Protein AF-A0A538ID91-F1 (afdb_monomer_lite)

pLDDT: mean 84.28, std 14.37, range [36.84, 97.69]

Secondary structure (DSSP, 8-state):
-----HHHHHHHHHHHHHHHHHHHHHHHHHHHHHHHHHHHH--HHHHHHHHHHHHHHHHHHHHHHHHHHHHHHHHHHHTTT----HHHHHHHHHHHHHHIIIIIHHHHHHHHHHHHHH-TTTS-HHHHHHHHHHHHHHHTGGGSTTHHHHHHHHHHHHHHHHHTTTHHHHHHHSS---

Structure (mmCIF, N/CA/C/O backbone):
data_AF-A0A538ID91-F1
#
_entry.id   AF-A0A538ID91-F1
#
loop_
_atom_site.group_PDB
_atom_site.id
_atom_site.type_symbol
_atom_site.label_atom_id
_atom_site.label_alt_id
_atom_site.label_comp_id
_atom_site.label_asym_id
_atom_site.label_entity_id
_atom_site.label_seq_id
_atom_site.pdbx_PDB_ins_code
_atom_site.Cartn_x
_atom_site.Cartn_y
_atom_site.Cartn_z
_atom_site.occupancy
_atom_site.B_iso_or_equiv
_atom_site.auth_seq_id
_atom_site.auth_comp_id
_atom_site.auth_asym_id
_atom_site.auth_atom_id
_atom_site.pdbx_PDB_model_num
ATOM 1 N N . MET A 1 1 ? 10.468 -4.462 -32.839 1.00 37.72 1 MET A N 1
ATOM 2 C CA . MET A 1 1 ? 9.167 -4.408 -32.145 1.00 37.72 1 MET A CA 1
ATOM 3 C C . MET A 1 1 ? 8.958 -2.987 -31.665 1.00 37.72 1 MET A C 1
ATOM 5 O O . MET A 1 1 ? 9.804 -2.480 -30.938 1.00 37.72 1 MET A O 1
ATOM 9 N N . ASP A 1 2 ? 7.901 -2.333 -32.140 1.00 36.84 2 ASP A N 1
ATOM 10 C CA . ASP A 1 2 ? 7.544 -0.956 -31.787 1.00 36.84 2 ASP A CA 1
ATOM 11 C C . ASP A 1 2 ? 7.039 -0.880 -30.339 1.00 36.84 2 ASP A C 1
ATOM 13 O O . ASP A 1 2 ? 5.846 -0.779 -30.077 1.00 36.84 2 ASP A O 1
ATOM 17 N N . TYR A 1 3 ? 7.958 -0.926 -29.373 1.00 46.75 3 TYR A N 1
ATOM 18 C CA . TYR A 1 3 ? 7.648 -0.813 -27.940 1.00 46.75 3 TYR A CA 1
ATOM 19 C C . TYR A 1 3 ? 7.267 0.620 -27.511 1.00 46.75 3 TYR A C 1
ATOM 21 O O . TYR A 1 3 ? 7.050 0.899 -26.335 1.00 46.75 3 TYR A O 1
ATOM 29 N N . VAL A 1 4 ? 7.205 1.563 -28.460 1.00 49.03 4 VAL A N 1
ATOM 30 C CA . VAL A 1 4 ? 7.000 2.993 -28.201 1.00 49.03 4 VAL A CA 1
ATOM 31 C C . VAL A 1 4 ? 6.052 3.588 -29.244 1.00 49.03 4 VAL A C 1
ATOM 33 O O . VAL A 1 4 ? 6.411 4.466 -30.029 1.00 49.03 4 VAL A O 1
ATOM 36 N N . ALA A 1 5 ? 4.797 3.142 -29.245 1.00 53.1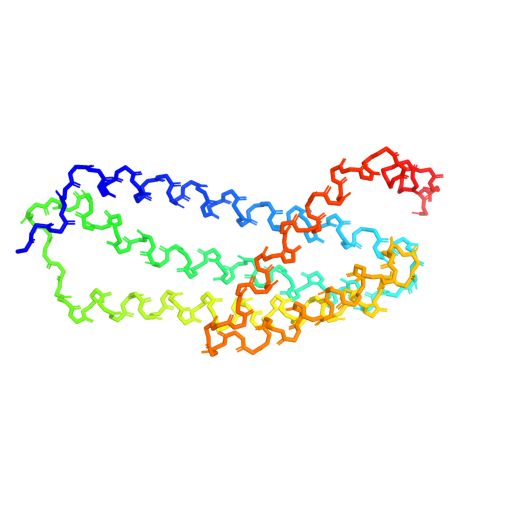2 5 ALA A N 1
ATOM 37 C CA . ALA A 1 5 ? 3.729 3.995 -29.756 1.00 53.12 5 ALA A CA 1
ATOM 38 C C . ALA A 1 5 ? 3.678 5.265 -28.885 1.00 53.12 5 ALA A C 1
ATOM 40 O O . ALA A 1 5 ? 3.808 5.185 -27.662 1.00 53.12 5 ALA A O 1
ATOM 41 N N . LYS A 1 6 ? 3.489 6.450 -29.481 1.00 54.25 6 LYS A N 1
ATOM 42 C CA . LYS A 1 6 ? 3.504 7.743 -28.758 1.00 54.25 6 LYS A CA 1
ATOM 43 C C . LYS A 1 6 ? 2.598 7.767 -27.511 1.00 54.25 6 LYS A C 1
ATOM 45 O O . LYS A 1 6 ? 2.942 8.429 -26.537 1.00 54.25 6 LYS A O 1
ATOM 50 N N . GLY A 1 7 ? 1.497 7.008 -27.513 1.00 56.69 7 GLY A N 1
ATOM 51 C CA . GLY A 1 7 ? 0.587 6.877 -26.367 1.00 56.69 7 GLY A CA 1
ATOM 52 C C . GLY A 1 7 ? 1.187 6.172 -25.142 1.00 56.69 7 GLY A C 1
ATOM 53 O O . GLY A 1 7 ? 0.820 6.495 -24.017 1.00 56.69 7 GLY A O 1
ATOM 54 N N . HIS A 1 8 ? 2.160 5.277 -25.329 1.00 69.12 8 HIS A N 1
ATOM 55 C CA . HIS A 1 8 ? 2.766 4.516 -24.231 1.00 69.12 8 HIS A CA 1
ATOM 56 C C . HIS A 1 8 ? 3.640 5.397 -23.326 1.00 69.12 8 HIS A C 1
ATOM 58 O O . HIS A 1 8 ? 3.667 5.212 -22.115 1.00 69.12 8 HIS A O 1
ATOM 64 N N . ARG A 1 9 ? 4.293 6.424 -23.888 1.00 71.31 9 ARG A N 1
ATOM 65 C CA . ARG A 1 9 ? 5.109 7.369 -23.105 1.00 71.31 9 ARG A CA 1
ATOM 66 C C . ARG A 1 9 ? 4.267 8.190 -22.134 1.00 71.31 9 ARG A C 1
ATOM 68 O O . ARG A 1 9 ? 4.649 8.341 -20.981 1.00 71.31 9 ARG A O 1
ATOM 75 N N . ALA A 1 10 ? 3.124 8.702 -22.591 1.00 79.25 10 ALA A N 1
ATOM 76 C CA . ALA A 1 10 ? 2.223 9.476 -21.742 1.00 79.25 10 ALA A CA 1
ATOM 77 C C . ALA A 1 10 ? 1.708 8.636 -20.564 1.00 79.25 10 ALA A C 1
ATOM 79 O O . ALA A 1 10 ? 1.705 9.116 -19.434 1.00 79.25 10 ALA A O 1
ATOM 80 N N . ALA A 1 11 ? 1.358 7.370 -20.814 1.00 80.75 11 ALA A N 1
ATOM 81 C CA . ALA A 1 11 ? 0.945 6.443 -19.767 1.00 80.75 11 ALA A CA 1
ATOM 82 C C . ALA A 1 11 ? 2.037 6.252 -18.701 1.00 80.75 11 ALA A C 1
ATOM 84 O O . ALA A 1 11 ? 1.739 6.379 -17.522 1.00 80.75 11 ALA A O 1
ATOM 85 N N . VAL A 1 12 ? 3.305 6.057 -19.092 1.00 83.56 12 VAL A N 1
ATOM 86 C CA . VAL A 1 12 ? 4.427 5.904 -18.140 1.00 83.56 12 VAL A CA 1
ATOM 87 C C . VAL A 1 12 ? 4.569 7.123 -17.222 1.00 83.56 12 VAL A C 1
ATOM 89 O O . VAL A 1 12 ? 4.690 6.974 -16.003 1.00 83.56 12 VAL A O 1
ATOM 92 N N . PHE A 1 13 ? 4.506 8.337 -17.777 1.00 86.25 13 PHE A N 1
ATOM 93 C CA . PHE A 1 13 ? 4.592 9.559 -16.973 1.00 86.25 13 PHE A CA 1
ATOM 94 C C . PHE A 1 13 ? 3.397 9.712 -16.033 1.00 86.25 13 PHE A C 1
ATOM 96 O O . PHE A 1 13 ? 3.582 9.962 -14.844 1.00 86.25 13 PHE A O 1
ATOM 103 N N . VAL A 1 14 ? 2.178 9.507 -16.536 1.00 90.38 14 VAL A N 1
ATOM 104 C CA . VAL A 1 14 ? 0.956 9.577 -15.722 1.00 90.38 14 VAL A CA 1
ATOM 105 C C . VAL A 1 14 ? 0.998 8.545 -14.594 1.00 90.38 14 VAL A C 1
ATOM 107 O O . VAL A 1 14 ? 0.786 8.908 -13.439 1.00 90.38 14 VAL A O 1
ATOM 110 N N . SER A 1 15 ? 1.357 7.294 -14.888 1.00 87.19 15 SER A N 1
ATOM 111 C CA . SER A 1 15 ? 1.518 6.233 -13.889 1.00 87.19 15 SER A CA 1
ATOM 112 C C . SER A 1 15 ? 2.569 6.577 -12.837 1.00 87.19 15 SER A C 1
ATOM 114 O O . SER A 1 15 ? 2.380 6.244 -11.673 1.00 87.19 15 SER A O 1
ATOM 116 N N . THR A 1 16 ? 3.633 7.296 -13.205 1.00 89.25 16 THR A N 1
ATOM 117 C CA . THR A 1 16 ? 4.647 7.762 -12.247 1.00 89.25 16 THR A CA 1
ATOM 118 C C . THR A 1 16 ? 4.067 8.745 -11.238 1.00 89.25 16 THR A C 1
ATOM 120 O O . THR A 1 16 ? 4.227 8.563 -10.030 1.00 89.25 16 THR A O 1
ATOM 123 N N . TYR A 1 17 ? 3.332 9.754 -11.705 1.00 92.00 17 TYR A N 1
ATOM 124 C CA . TYR A 1 17 ? 2.669 10.700 -10.805 1.00 92.00 17 TYR A CA 1
ATOM 125 C C . TYR A 1 17 ? 1.576 10.027 -9.968 1.00 92.00 17 TYR A C 1
ATOM 127 O O . TYR A 1 17 ? 1.464 10.307 -8.774 1.00 92.00 17 TYR A O 1
ATOM 135 N N . LEU A 1 18 ? 0.805 9.109 -10.558 1.00 93.25 18 LEU A N 1
ATOM 136 C CA . LEU A 1 18 ? -0.219 8.351 -9.840 1.00 93.25 18 LEU A CA 1
ATOM 137 C C . LEU A 1 18 ? 0.383 7.441 -8.766 1.00 93.25 18 LEU A C 1
ATOM 139 O O . LEU A 1 18 ? -0.160 7.387 -7.669 1.00 93.25 18 LEU A O 1
ATOM 143 N N . ALA A 1 19 ? 1.513 6.780 -9.032 1.00 91.19 19 ALA A N 1
ATOM 144 C CA . ALA A 1 19 ? 2.199 5.949 -8.044 1.00 91.19 19 ALA A CA 1
ATOM 145 C C . ALA A 1 19 ? 2.698 6.787 -6.857 1.00 91.19 19 ALA A C 1
ATOM 147 O O . ALA A 1 19 ? 2.498 6.406 -5.703 1.00 91.19 19 ALA A O 1
ATOM 148 N N . LEU A 1 20 ? 3.273 7.966 -7.120 1.00 92.19 20 LEU A N 1
ATOM 149 C CA . LEU A 1 20 ? 3.669 8.907 -6.067 1.00 92.19 20 LEU A CA 1
ATOM 150 C C . LEU A 1 20 ? 2.465 9.363 -5.235 1.00 92.19 20 LEU A C 1
ATOM 152 O O . LEU A 1 20 ? 2.512 9.331 -4.005 1.00 92.19 20 LEU A O 1
ATOM 1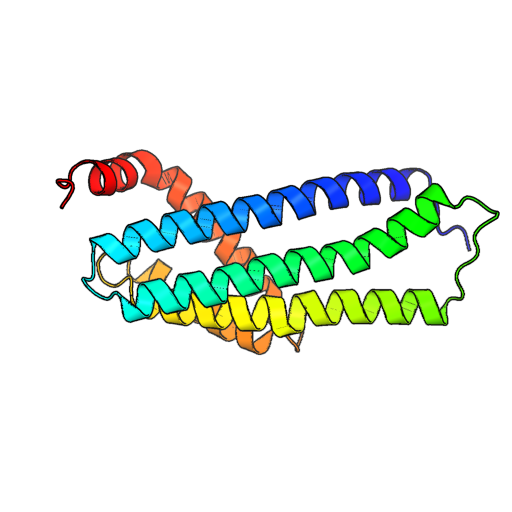56 N N . LEU A 1 21 ? 1.369 9.745 -5.894 1.00 94.69 21 LEU A N 1
ATOM 157 C CA . LEU A 1 21 ? 0.129 10.131 -5.220 1.00 94.69 21 LEU A CA 1
ATOM 158 C C . LEU A 1 21 ? -0.466 8.979 -4.406 1.00 94.69 21 LEU A C 1
ATOM 160 O O . LEU A 1 21 ? -0.933 9.212 -3.296 1.00 94.69 21 LEU A O 1
ATOM 164 N N . ALA A 1 22 ? -0.417 7.747 -4.912 1.00 92.81 22 ALA A N 1
ATOM 165 C CA . ALA A 1 22 ? -0.906 6.565 -4.213 1.00 92.81 22 ALA A CA 1
ATOM 166 C C . ALA A 1 22 ? -0.088 6.279 -2.946 1.00 92.81 22 ALA A C 1
ATOM 168 O O . ALA A 1 22 ? -0.670 6.044 -1.890 1.00 92.81 22 ALA A O 1
ATOM 169 N N . VAL A 1 23 ? 1.246 6.370 -3.012 1.00 95.50 23 VAL A N 1
ATOM 170 C CA . VAL A 1 23 ? 2.124 6.208 -1.840 1.00 95.50 23 VAL A CA 1
ATOM 171 C C . VAL A 1 23 ? 1.852 7.296 -0.802 1.00 95.50 23 VAL A C 1
ATOM 173 O O . VAL A 1 23 ? 1.665 6.989 0.375 1.00 95.50 23 VAL A O 1
ATOM 176 N N . LEU A 1 24 ? 1.785 8.563 -1.217 1.00 95.62 24 LEU A N 1
ATOM 177 C CA . LEU A 1 24 ? 1.488 9.673 -0.306 1.00 95.62 24 LEU A CA 1
ATOM 178 C C . LEU A 1 24 ? 0.088 9.544 0.302 1.00 95.62 24 LEU A C 1
ATOM 180 O O . LEU A 1 24 ? -0.084 9.718 1.508 1.00 95.62 24 LEU A O 1
ATOM 184 N N . GLY A 1 25 ? -0.901 9.190 -0.517 1.00 93.88 25 GLY A N 1
ATOM 185 C CA . GLY A 1 25 ? -2.270 8.924 -0.089 1.00 93.88 25 GLY A CA 1
ATOM 186 C C . GLY A 1 25 ? -2.335 7.790 0.929 1.00 93.88 25 GLY A C 1
ATOM 187 O O . GLY A 1 25 ? -2.986 7.939 1.962 1.00 93.88 25 GLY A O 1
ATOM 188 N N . LEU A 1 26 ? -1.594 6.703 0.699 1.00 94.62 26 LEU A N 1
ATOM 189 C CA . LEU A 1 26 ? -1.478 5.589 1.634 1.00 94.62 26 LEU A CA 1
ATOM 190 C C . LEU A 1 26 ? -0.847 6.034 2.957 1.00 94.62 26 LEU A C 1
ATOM 192 O O . LEU A 1 26 ? -1.395 5.735 4.012 1.00 94.62 26 LEU A O 1
ATOM 196 N N . ILE A 1 27 ? 0.251 6.795 2.936 1.00 96.19 27 ILE A N 1
ATOM 197 C CA . ILE A 1 27 ? 0.887 7.316 4.161 1.00 96.19 27 ILE A CA 1
ATOM 198 C C . ILE A 1 27 ? -0.091 8.200 4.948 1.00 96.19 27 ILE A C 1
ATOM 200 O O . ILE A 1 27 ? -0.224 8.044 6.166 1.00 96.19 27 ILE A O 1
ATOM 204 N N . CYS A 1 28 ? -0.803 9.100 4.268 1.00 94.00 28 CYS A N 1
ATOM 205 C CA . CYS A 1 28 ? -1.820 9.954 4.879 1.00 94.00 28 CYS A CA 1
ATOM 206 C C . CYS A 1 28 ? -2.964 9.133 5.488 1.00 94.00 28 CYS A C 1
ATOM 208 O O . CYS A 1 28 ? -3.364 9.392 6.625 1.00 94.00 28 CYS A O 1
ATOM 210 N N . LEU A 1 29 ? -3.450 8.116 4.773 1.00 91.94 29 LEU A N 1
ATOM 211 C CA . LEU A 1 29 ? -4.492 7.207 5.248 1.00 91.94 29 LEU A CA 1
ATOM 212 C C . LEU A 1 29 ? -4.033 6.421 6.482 1.00 91.94 29 LEU A C 1
ATOM 214 O O . LEU A 1 29 ? -4.742 6.376 7.484 1.00 91.94 29 LEU A O 1
ATOM 218 N N . LEU A 1 30 ? -2.833 5.841 6.444 1.00 93.75 30 LEU A N 1
ATOM 219 C CA . LEU A 1 30 ? -2.255 5.108 7.570 1.00 93.75 30 LEU A CA 1
ATOM 220 C C . LEU A 1 30 ? -2.081 6.014 8.790 1.00 93.75 30 LEU A C 1
ATOM 222 O O . LEU A 1 30 ? -2.401 5.611 9.906 1.00 93.75 30 LEU A O 1
ATOM 226 N N . ARG A 1 31 ? -1.626 7.255 8.595 1.00 93.19 31 ARG A N 1
ATOM 227 C CA . ARG A 1 31 ? -1.500 8.233 9.682 1.00 93.19 31 ARG A CA 1
ATOM 228 C C . ARG A 1 31 ? -2.862 8.533 10.298 1.00 93.19 31 ARG A C 1
ATOM 230 O O . ARG A 1 31 ? -3.004 8.500 11.515 1.00 93.19 31 ARG A O 1
ATOM 237 N N . TYR A 1 32 ? -3.861 8.779 9.460 1.00 89.56 32 TYR A N 1
ATOM 238 C CA . TYR A 1 32 ? -5.215 9.078 9.907 1.00 89.56 32 TYR A CA 1
ATOM 239 C C . TYR A 1 32 ? -5.831 7.925 10.710 1.00 89.56 32 TYR A C 1
ATOM 241 O O . TYR A 1 32 ? -6.364 8.125 11.800 1.00 89.56 32 TYR A O 1
ATOM 249 N N . LEU A 1 33 ? -5.700 6.696 10.204 1.00 89.06 33 LEU A N 1
ATOM 250 C CA . LEU A 1 33 ? -6.190 5.495 10.879 1.00 89.06 33 LEU A CA 1
ATOM 251 C C . LEU A 1 33 ? -5.445 5.233 12.192 1.00 89.06 33 LEU A C 1
ATOM 253 O O . LEU A 1 33 ? -6.071 4.821 13.166 1.00 89.06 33 LEU A O 1
ATOM 257 N N . ARG A 1 34 ? -4.134 5.512 12.242 1.00 90.19 34 ARG A N 1
ATOM 258 C CA . ARG A 1 34 ? -3.309 5.414 13.456 1.00 90.19 34 ARG A CA 1
ATOM 259 C C . ARG A 1 34 ? -3.831 6.349 14.538 1.00 90.19 34 ARG A C 1
ATOM 261 O O . ARG A 1 34 ? -3.993 5.920 15.680 1.00 90.19 34 ARG A O 1
ATOM 268 N N . ASP A 1 35 ? -4.074 7.604 14.178 1.00 86.31 35 ASP A N 1
ATOM 269 C CA . ASP A 1 35 ? -4.551 8.613 15.118 1.00 86.31 35 ASP A CA 1
ATOM 270 C C . ASP A 1 35 ? -5.931 8.200 15.656 1.00 86.31 35 ASP A C 1
ATOM 272 O O . ASP A 1 35 ? -6.123 8.143 16.870 1.00 86.31 35 ASP A O 1
ATOM 276 N N . ALA A 1 36 ? -6.830 7.727 14.788 1.00 80.94 36 ALA A N 1
ATOM 277 C CA . ALA A 1 36 ? -8.149 7.251 15.197 1.00 80.94 36 ALA A CA 1
ATOM 278 C C . ALA A 1 36 ? -8.115 6.067 16.189 1.00 80.94 36 ALA A C 1
ATOM 280 O O . ALA A 1 36 ? -8.844 6.073 17.182 1.00 80.94 36 ALA A O 1
ATOM 281 N N . ILE A 1 37 ? -7.260 5.059 15.973 1.00 82.81 37 ILE A N 1
ATOM 282 C CA . ILE A 1 37 ? -7.153 3.915 16.904 1.00 82.81 37 ILE A CA 1
ATOM 283 C C . ILE A 1 37 ? -6.374 4.240 18.182 1.00 82.81 37 ILE A C 1
ATOM 285 O O . ILE A 1 37 ? -6.606 3.602 19.208 1.00 82.81 37 ILE A O 1
ATOM 289 N N . SER A 1 38 ? -5.455 5.212 18.142 1.00 79.69 38 SER A N 1
ATOM 290 C CA . SER A 1 38 ? -4.714 5.645 19.334 1.00 79.69 38 SER A CA 1
ATOM 291 C C . SER A 1 38 ? -5.625 6.277 20.385 1.00 79.69 38 SER A C 1
ATOM 293 O O . SER A 1 38 ? -5.459 6.004 21.571 1.00 79.69 38 SER A O 1
ATOM 295 N N . VAL A 1 39 ? -6.629 7.036 19.937 1.00 68.25 39 VAL A N 1
ATOM 296 C CA . VAL A 1 39 ? -7.589 7.735 20.800 1.00 68.25 39 VAL A CA 1
ATOM 297 C C . VAL A 1 39 ? -8.595 6.762 21.420 1.00 68.25 39 VAL A C 1
ATOM 299 O O . VAL A 1 39 ? -8.945 6.880 22.589 1.00 68.25 39 VAL A O 1
ATOM 302 N N . ALA A 1 40 ? -9.042 5.759 20.664 1.00 63.59 40 ALA A N 1
ATOM 303 C CA . ALA A 1 40 ? -10.219 4.979 21.036 1.00 63.59 40 ALA A CA 1
ATOM 304 C C . ALA A 1 40 ? -9.957 3.712 21.872 1.00 63.59 40 ALA A C 1
ATOM 306 O O . ALA A 1 40 ? -10.907 3.147 22.415 1.00 63.59 40 ALA A O 1
ATOM 307 N N . ALA A 1 41 ? -8.716 3.212 21.933 1.00 56.16 41 ALA A N 1
ATOM 308 C CA . ALA A 1 41 ? -8.456 1.854 22.429 1.00 56.16 41 ALA A CA 1
ATOM 309 C C . ALA A 1 41 ? -7.454 1.743 23.590 1.00 56.16 41 ALA A C 1
ATOM 311 O O . ALA A 1 41 ? -7.270 0.637 24.095 1.00 56.16 41 ALA A O 1
ATOM 312 N N . ASN A 1 42 ? -6.772 2.824 23.997 1.00 61.78 42 ASN A N 1
ATOM 313 C CA . ASN A 1 42 ? -5.648 2.779 24.953 1.00 61.78 42 ASN A CA 1
ATOM 314 C C . ASN A 1 42 ? -4.602 1.681 24.613 1.00 61.78 42 ASN A C 1
ATOM 316 O O . ASN A 1 42 ? -3.892 1.156 25.470 1.00 61.78 42 ASN A O 1
ATOM 320 N N . ASN A 1 43 ? -4.541 1.271 23.339 1.00 69.06 43 ASN A N 1
ATOM 321 C CA . ASN A 1 43 ? -3.863 0.056 22.896 1.00 69.06 43 ASN A CA 1
ATOM 322 C C . ASN A 1 43 ? -2.596 0.414 22.113 1.00 69.06 43 ASN A C 1
ATOM 324 O O . ASN A 1 43 ? -2.456 0.127 20.921 1.00 69.06 43 ASN A O 1
ATOM 328 N N . HIS A 1 44 ? -1.658 1.062 22.810 1.00 77.94 44 HIS A N 1
ATOM 329 C CA . HIS A 1 44 ? -0.429 1.626 22.242 1.00 77.94 44 HIS A CA 1
ATOM 330 C C . HIS A 1 44 ? 0.397 0.628 21.416 1.00 77.94 44 HIS A C 1
ATOM 332 O O . HIS A 1 44 ? 1.062 1.021 20.455 1.00 77.94 44 HIS A O 1
ATOM 338 N N . ARG A 1 45 ? 0.345 -0.670 21.754 1.00 81.69 45 ARG A N 1
ATOM 339 C CA . ARG A 1 45 ? 1.045 -1.724 21.002 1.00 81.69 45 ARG A CA 1
ATOM 340 C C . ARG A 1 45 ? 0.463 -1.897 19.601 1.00 81.69 45 ARG A C 1
ATOM 342 O O . ARG A 1 45 ? 1.219 -1.837 18.639 1.00 81.69 45 ARG A O 1
ATOM 349 N N . ALA A 1 46 ? -0.858 -2.048 19.476 1.00 82.19 46 ALA A N 1
ATOM 350 C CA . ALA A 1 46 ? -1.515 -2.214 18.178 1.00 82.19 46 ALA A CA 1
ATOM 351 C C . ALA A 1 46 ? -1.299 -0.988 17.277 1.00 82.19 46 ALA A C 1
ATOM 353 O O . ALA A 1 46 ? -0.955 -1.143 16.108 1.00 82.19 46 ALA A O 1
ATOM 354 N N . THR A 1 47 ? -1.396 0.221 17.840 1.00 86.62 47 THR A N 1
ATOM 355 C CA . THR A 1 47 ? -1.116 1.480 17.132 1.00 86.62 47 THR A CA 1
ATOM 356 C C . THR A 1 47 ? 0.320 1.546 16.609 1.00 86.62 47 THR A C 1
ATOM 358 O O . THR A 1 47 ? 0.538 1.889 15.446 1.00 86.62 47 THR A O 1
ATOM 361 N N . ARG A 1 48 ? 1.312 1.208 17.445 1.00 88.69 48 ARG A N 1
ATOM 362 C CA . ARG A 1 48 ? 2.732 1.253 17.062 1.00 88.69 48 ARG A CA 1
ATOM 363 C C . ARG A 1 48 ? 3.065 0.202 16.006 1.00 88.69 48 ARG A C 1
ATOM 365 O O . ARG A 1 48 ? 3.770 0.518 15.052 1.00 88.69 48 ARG A O 1
ATOM 372 N N . THR A 1 49 ? 2.538 -1.012 16.157 1.00 90.44 49 THR A N 1
ATOM 373 C CA . THR A 1 49 ? 2.713 -2.098 15.186 1.00 90.44 49 THR A CA 1
ATOM 374 C C . THR A 1 49 ? 2.068 -1.749 13.848 1.00 90.44 49 THR A C 1
ATOM 376 O O . THR A 1 49 ? 2.731 -1.847 12.820 1.00 90.44 49 THR A O 1
ATOM 379 N N . PHE A 1 50 ? 0.821 -1.267 13.853 1.00 93.62 50 PHE A N 1
ATOM 380 C CA . PHE A 1 50 ? 0.128 -0.816 12.644 1.00 93.62 50 PHE A CA 1
ATOM 381 C C . PHE A 1 50 ? 0.923 0.262 11.905 1.00 93.62 50 PHE A C 1
ATOM 383 O O . PHE A 1 50 ? 1.166 0.135 10.708 1.00 93.62 50 PHE A O 1
ATOM 390 N N . TRP A 1 51 ? 1.366 1.300 12.619 1.00 94.88 51 TRP A N 1
ATOM 391 C CA . TRP A 1 51 ? 2.104 2.400 12.006 1.00 94.88 51 TRP A CA 1
ATOM 392 C C . TRP A 1 51 ? 3.469 1.963 11.473 1.00 94.88 51 TRP A C 1
ATOM 394 O O . TRP A 1 51 ? 3.809 2.288 10.341 1.00 94.88 51 TRP A O 1
ATOM 404 N N . GLY A 1 52 ? 4.242 1.213 12.264 1.00 95.56 52 GLY A N 1
ATOM 405 C CA . GLY A 1 52 ? 5.577 0.768 11.866 1.00 95.56 52 GLY A CA 1
ATOM 406 C C . GLY A 1 52 ? 5.542 -0.140 10.638 1.00 95.56 52 GLY A C 1
ATOM 407 O O . GLY A 1 52 ? 6.259 0.108 9.671 1.00 95.56 52 GLY A O 1
ATOM 408 N N . ILE A 1 53 ? 4.667 -1.150 10.652 1.00 96.56 53 ILE A N 1
ATOM 409 C CA . ILE A 1 53 ? 4.530 -2.092 9.537 1.00 96.56 53 ILE A CA 1
ATOM 410 C C . ILE A 1 53 ? 3.887 -1.402 8.324 1.00 96.56 53 ILE A C 1
ATOM 412 O O . ILE A 1 53 ? 4.346 -1.593 7.202 1.00 96.56 53 ILE A O 1
ATOM 416 N N . GLY A 1 54 ? 2.872 -0.558 8.529 1.00 96.50 54 GLY A N 1
ATOM 417 C CA . GLY A 1 54 ? 2.215 0.173 7.445 1.00 96.50 54 GLY A CA 1
ATOM 418 C C . GLY A 1 54 ? 3.148 1.166 6.749 1.00 96.50 54 GLY A C 1
ATOM 419 O O . GLY A 1 54 ? 3.155 1.249 5.523 1.00 96.50 54 GLY A O 1
ATOM 420 N N . LEU A 1 55 ? 3.976 1.891 7.505 1.00 97.25 55 LEU A N 1
ATOM 421 C CA . LEU A 1 55 ? 4.963 2.800 6.925 1.00 97.25 55 LEU A CA 1
ATOM 422 C C . LEU A 1 55 ? 6.043 2.028 6.161 1.00 97.25 55 LEU A C 1
ATOM 424 O O . LEU A 1 55 ? 6.400 2.429 5.055 1.00 97.25 55 LEU A O 1
ATOM 428 N N . ALA A 1 56 ? 6.515 0.902 6.710 1.00 97.69 56 ALA A N 1
ATOM 429 C CA . ALA A 1 56 ? 7.431 0.015 6.000 1.00 97.69 56 ALA A CA 1
ATOM 430 C C . ALA A 1 56 ? 6.815 -0.469 4.677 1.00 97.69 56 ALA A C 1
ATOM 432 O O . ALA A 1 56 ? 7.463 -0.366 3.641 1.00 97.69 56 ALA A O 1
ATOM 433 N N . ALA A 1 57 ? 5.542 -0.876 4.684 1.00 97.56 57 ALA A N 1
ATOM 434 C CA . ALA A 1 57 ? 4.813 -1.259 3.479 1.00 97.56 57 ALA A CA 1
ATOM 435 C C . ALA A 1 57 ? 4.761 -0.130 2.439 1.00 97.56 57 ALA A C 1
ATOM 437 O O . ALA A 1 57 ? 5.061 -0.358 1.270 1.00 97.56 57 ALA A O 1
ATOM 438 N N . ALA A 1 58 ? 4.429 1.098 2.853 1.00 97.44 58 ALA A N 1
ATOM 439 C CA . ALA A 1 58 ? 4.370 2.252 1.956 1.00 97.44 58 ALA A CA 1
ATOM 440 C C . ALA A 1 58 ? 5.734 2.563 1.316 1.00 97.44 58 ALA A C 1
ATOM 442 O O . ALA A 1 58 ? 5.801 2.843 0.119 1.00 97.44 58 ALA A O 1
ATOM 443 N N . VAL A 1 59 ? 6.822 2.461 2.086 1.00 97.44 59 VAL A N 1
ATOM 444 C CA . VAL A 1 59 ? 8.192 2.604 1.567 1.00 97.44 59 VAL A CA 1
ATOM 445 C C . VAL A 1 59 ? 8.510 1.486 0.578 1.00 97.44 59 VAL A C 1
ATOM 447 O O . VAL A 1 59 ? 9.034 1.754 -0.500 1.00 97.44 59 VAL A O 1
ATOM 450 N N . THR A 1 60 ? 8.157 0.242 0.895 1.00 97.12 60 THR A N 1
ATOM 451 C CA . THR A 1 60 ? 8.368 -0.893 -0.006 1.00 97.12 60 THR A CA 1
ATOM 452 C C . THR A 1 60 ? 7.586 -0.741 -1.312 1.00 97.12 60 THR A C 1
ATOM 454 O O . THR A 1 60 ? 8.150 -0.993 -2.375 1.00 97.12 60 THR A O 1
ATOM 457 N N . PHE A 1 61 ? 6.341 -0.254 -1.270 1.00 95.81 61 PHE A N 1
ATOM 458 C CA . PHE A 1 61 ? 5.582 0.087 -2.477 1.00 95.81 61 PHE A CA 1
ATOM 459 C C . PHE A 1 61 ? 6.252 1.198 -3.279 1.00 95.81 61 PHE A C 1
ATOM 461 O O . PHE A 1 61 ? 6.355 1.078 -4.496 1.00 95.81 61 PHE A O 1
ATOM 468 N N . ALA A 1 62 ? 6.741 2.252 -2.621 1.00 96.88 62 ALA A N 1
ATOM 469 C CA . ALA A 1 62 ? 7.453 3.334 -3.294 1.00 96.88 62 ALA A CA 1
ATOM 470 C C . ALA A 1 62 ? 8.694 2.820 -4.036 1.00 96.88 62 ALA A C 1
ATOM 472 O O . ALA A 1 62 ? 8.918 3.181 -5.189 1.00 96.88 62 ALA A O 1
ATOM 473 N N . VAL A 1 63 ? 9.466 1.935 -3.397 1.00 96.88 63 VAL A N 1
ATOM 474 C CA . VAL A 1 63 ? 10.638 1.295 -4.006 1.00 96.88 63 VAL A CA 1
ATOM 475 C C . VAL A 1 63 ? 10.226 0.383 -5.161 1.00 96.88 63 VAL A C 1
ATOM 477 O O . VAL A 1 63 ? 10.776 0.512 -6.249 1.00 96.88 63 VAL A O 1
ATOM 480 N N . GLY A 1 64 ? 9.246 -0.502 -4.965 1.00 95.56 64 GLY A N 1
ATOM 481 C CA . GLY A 1 64 ? 8.804 -1.446 -5.995 1.00 95.56 64 GLY A CA 1
ATOM 482 C C . GLY A 1 64 ? 8.250 -0.754 -7.242 1.00 95.56 64 GLY A C 1
ATOM 483 O O . GLY A 1 64 ? 8.687 -1.046 -8.356 1.00 95.56 64 GLY A O 1
ATOM 484 N N . TRP A 1 65 ? 7.367 0.235 -7.062 1.00 94.75 65 TRP A N 1
ATOM 485 C CA . TRP A 1 65 ? 6.872 1.062 -8.165 1.00 94.75 65 TRP A CA 1
ATOM 486 C C . TRP A 1 65 ? 7.978 1.911 -8.790 1.00 94.75 65 TRP A C 1
ATOM 488 O O . TRP A 1 65 ? 8.007 2.052 -10.009 1.00 94.75 65 TRP A O 1
ATOM 498 N N . GLY A 1 66 ? 8.909 2.437 -7.992 1.00 94.88 66 GLY A N 1
ATOM 499 C CA . GLY A 1 66 ? 10.060 3.190 -8.488 1.00 94.88 66 GLY A CA 1
ATOM 500 C C . GLY A 1 66 ? 10.979 2.359 -9.386 1.00 94.88 66 GLY A C 1
ATOM 501 O O . GLY A 1 66 ? 11.416 2.850 -10.421 1.00 94.88 66 GLY A O 1
ATOM 502 N N . ILE A 1 67 ? 11.225 1.093 -9.037 1.00 94.69 67 ILE A N 1
ATOM 503 C CA . ILE A 1 67 ? 12.006 0.154 -9.856 1.00 94.69 67 ILE A CA 1
ATOM 504 C C . ILE A 1 67 ? 11.273 -0.138 -11.172 1.00 94.69 67 ILE A C 1
ATOM 506 O O . ILE A 1 67 ? 11.853 0.012 -12.247 1.00 94.69 67 ILE A O 1
ATOM 510 N N . LEU A 1 68 ? 9.987 -0.494 -11.092 1.00 91.06 68 LEU A N 1
ATOM 511 C CA . LEU A 1 68 ? 9.186 -0.889 -12.254 1.00 91.06 68 LEU A CA 1
ATOM 512 C C . LEU A 1 68 ? 8.973 0.270 -13.242 1.00 91.06 68 LEU A C 1
ATOM 514 O O . LEU A 1 68 ? 9.125 0.111 -14.451 1.00 91.06 68 LEU A O 1
ATOM 518 N N . LEU A 1 69 ? 8.666 1.464 -12.732 1.00 90.88 69 LEU A N 1
ATOM 519 C CA . LEU A 1 69 ? 8.516 2.669 -13.549 1.00 90.88 69 LEU A CA 1
ATOM 520 C C . LEU A 1 69 ? 9.866 3.226 -14.008 1.00 90.88 69 LEU A C 1
ATOM 522 O O . LEU A 1 69 ? 9.943 3.824 -15.078 1.00 90.88 69 LEU A O 1
ATOM 526 N N . GLY A 1 70 ? 10.928 3.022 -13.227 1.00 89.50 70 GLY A N 1
ATOM 527 C CA . GLY A 1 70 ? 12.288 3.431 -13.568 1.00 89.50 70 GLY A CA 1
ATOM 528 C C . GLY A 1 70 ? 12.788 2.769 -14.848 1.00 89.50 70 GLY A C 1
ATOM 529 O O . GLY A 1 70 ? 13.352 3.456 -15.697 1.00 89.50 70 GLY A O 1
ATOM 530 N N . ASP A 1 71 ? 12.512 1.475 -15.036 1.00 87.62 71 ASP A N 1
ATOM 531 C CA . ASP A 1 71 ? 12.816 0.772 -16.289 1.00 87.62 71 ASP A CA 1
ATOM 532 C C . ASP A 1 71 ? 12.068 1.385 -17.486 1.00 87.62 71 ASP A C 1
ATOM 534 O O . ASP A 1 71 ? 12.669 1.706 -18.517 1.00 87.62 71 ASP A O 1
ATOM 538 N N . ALA A 1 72 ? 10.769 1.654 -17.328 1.00 85.44 72 ALA A N 1
ATOM 539 C CA . ALA A 1 72 ? 9.963 2.284 -18.371 1.00 85.44 72 ALA A CA 1
ATOM 540 C C . ALA A 1 72 ? 10.445 3.711 -18.707 1.00 85.44 72 ALA A C 1
ATOM 542 O O . ALA A 1 72 ? 10.497 4.101 -19.878 1.00 85.44 72 ALA A O 1
ATOM 543 N N . LEU A 1 73 ? 10.841 4.490 -17.695 1.00 87.31 73 LEU A N 1
ATOM 544 C CA . LEU A 1 73 ? 11.415 5.825 -17.868 1.00 87.31 73 LEU A CA 1
ATOM 545 C C . LEU A 1 73 ? 12.790 5.770 -18.541 1.00 87.31 73 LEU A C 1
ATOM 547 O O . LEU A 1 73 ? 13.060 6.593 -19.416 1.00 87.31 73 LEU A O 1
ATOM 551 N N . ALA A 1 74 ? 13.636 4.794 -18.203 1.00 86.19 74 ALA A N 1
ATOM 552 C CA . ALA A 1 74 ? 14.940 4.610 -18.839 1.00 86.19 74 ALA A CA 1
ATOM 553 C C . ALA A 1 74 ? 14.792 4.388 -20.354 1.00 86.19 74 ALA A C 1
ATOM 555 O O . ALA A 1 74 ? 15.477 5.041 -21.144 1.00 86.19 74 ALA A O 1
ATOM 556 N N . HIS A 1 75 ? 13.826 3.565 -20.771 1.00 81.62 75 HIS A N 1
ATOM 557 C CA . HIS A 1 75 ? 13.493 3.374 -22.186 1.00 81.62 75 HIS A CA 1
ATOM 558 C C . HIS A 1 75 ? 12.855 4.618 -22.826 1.00 81.62 75 HIS A C 1
ATOM 560 O O . HIS A 1 75 ? 13.098 4.918 -23.999 1.00 81.62 75 HIS A O 1
ATOM 566 N N . ALA A 1 76 ? 12.039 5.369 -22.079 1.00 81.75 76 ALA A N 1
ATOM 567 C CA . ALA A 1 76 ? 11.405 6.586 -22.581 1.00 81.75 76 ALA A CA 1
ATOM 568 C C . ALA A 1 76 ? 12.420 7.714 -22.845 1.00 81.75 76 ALA A C 1
ATOM 570 O O . ALA A 1 76 ? 12.320 8.385 -23.879 1.00 81.75 76 ALA A O 1
ATOM 571 N N . TYR A 1 77 ? 13.389 7.903 -21.943 1.00 81.69 77 TYR A N 1
ATOM 572 C CA . TYR A 1 77 ? 14.416 8.948 -22.024 1.00 81.69 77 TYR A CA 1
ATOM 573 C C . TYR A 1 77 ? 15.622 8.562 -22.883 1.00 81.69 77 TYR A C 1
ATOM 575 O O . TYR A 1 77 ? 16.168 9.415 -23.580 1.00 81.69 77 TYR A O 1
ATOM 583 N N . GLY A 1 78 ? 16.028 7.291 -22.872 1.00 75.88 78 GLY A N 1
ATOM 584 C CA . GLY A 1 78 ? 17.230 6.813 -23.559 1.00 75.88 78 GLY A CA 1
ATOM 585 C C . GLY A 1 78 ? 17.159 6.829 -25.093 1.00 75.88 78 GLY A C 1
ATOM 586 O O . GLY A 1 78 ? 18.181 6.729 -25.778 1.00 75.88 78 GLY A O 1
ATOM 587 N N . GLY A 1 79 ? 15.962 6.998 -25.663 1.00 69.06 79 GLY A N 1
ATOM 588 C CA . GLY A 1 79 ? 15.770 7.063 -27.111 1.00 69.06 79 GLY A CA 1
ATOM 589 C C . GLY A 1 79 ? 16.254 5.793 -27.824 1.00 69.06 79 GLY A C 1
ATOM 590 O O . GLY A 1 79 ? 16.233 4.707 -27.263 1.00 69.06 79 GLY A O 1
ATOM 591 N N . ARG A 1 80 ? 16.694 5.912 -29.083 1.00 68.44 80 ARG A N 1
ATOM 592 C CA . ARG A 1 80 ? 17.216 4.765 -29.859 1.00 68.44 80 ARG A CA 1
ATOM 593 C C . ARG A 1 80 ? 18.655 4.368 -29.494 1.00 68.44 80 ARG A C 1
ATOM 595 O O . ARG A 1 80 ? 19.161 3.401 -30.050 1.00 68.44 80 ARG A O 1
ATOM 602 N N . HIS A 1 81 ? 19.315 5.121 -28.614 1.00 66.31 81 HIS A N 1
ATOM 603 C CA . HIS A 1 81 ? 20.743 4.966 -28.316 1.00 66.31 81 HIS A CA 1
ATOM 604 C C . HIS A 1 81 ? 21.015 4.190 -27.023 1.00 66.31 81 HIS A C 1
ATOM 606 O O . HIS A 1 81 ? 22.116 3.679 -26.848 1.00 66.31 81 HIS A O 1
ATOM 612 N N . VAL A 1 82 ? 20.020 4.063 -26.142 1.00 69.31 82 VAL A N 1
ATOM 613 C CA . VAL A 1 82 ? 20.095 3.220 -24.946 1.00 69.31 82 VAL A CA 1
ATOM 614 C C . VAL A 1 82 ? 19.308 1.945 -25.216 1.00 69.31 82 VAL A C 1
ATOM 616 O O . VAL A 1 82 ? 18.083 1.968 -25.307 1.00 69.31 82 VAL A O 1
ATOM 619 N N . VAL A 1 83 ? 20.023 0.832 -25.366 1.00 75.12 83 VAL A N 1
ATOM 620 C CA . VAL A 1 83 ? 19.433 -0.497 -25.550 1.00 75.12 83 VAL A CA 1
ATOM 621 C C . VAL A 1 83 ? 19.744 -1.317 -24.307 1.00 75.12 83 VAL A C 1
ATOM 623 O O . VAL A 1 83 ? 20.875 -1.756 -24.110 1.00 75.12 83 VAL A O 1
ATOM 626 N N . ILE A 1 84 ? 18.741 -1.494 -23.451 1.00 81.25 84 ILE A N 1
ATOM 627 C CA . ILE A 1 84 ? 18.824 -2.392 -22.299 1.00 81.25 84 ILE A CA 1
ATOM 628 C C . ILE A 1 84 ? 18.539 -3.808 -22.803 1.00 81.25 84 ILE A C 1
ATOM 630 O O . ILE A 1 84 ? 17.628 -4.031 -23.601 1.00 81.25 84 ILE A O 1
ATOM 634 N N . ALA A 1 85 ? 19.357 -4.775 -22.386 1.00 87.81 85 ALA A N 1
ATOM 635 C CA . ALA A 1 85 ? 19.163 -6.160 -22.791 1.00 87.81 85 ALA A CA 1
ATOM 636 C C . ALA A 1 85 ? 17.813 -6.690 -22.259 1.00 87.81 85 ALA A C 1
ATOM 638 O O . ALA A 1 85 ? 17.516 -6.471 -21.084 1.00 87.81 85 ALA A O 1
ATOM 639 N N . PRO A 1 86 ? 17.030 -7.460 -23.044 1.00 87.31 86 PRO A N 1
ATOM 640 C CA . PRO A 1 86 ? 15.713 -7.945 -22.613 1.00 87.31 86 PRO A CA 1
ATOM 641 C C . PRO A 1 86 ? 15.726 -8.717 -21.288 1.00 87.31 86 PRO A C 1
ATOM 643 O O . PRO A 1 86 ? 14.814 -8.577 -20.481 1.00 87.31 86 PRO A O 1
ATOM 646 N N . ALA A 1 87 ? 16.784 -9.492 -21.029 1.00 91.62 87 ALA A N 1
ATOM 647 C CA . ALA A 1 87 ? 16.949 -10.212 -19.766 1.00 91.62 87 ALA A CA 1
ATOM 648 C C . ALA A 1 87 ? 17.085 -9.268 -18.556 1.00 91.62 87 ALA A C 1
ATOM 650 O O . ALA A 1 87 ? 16.604 -9.583 -17.472 1.00 91.62 87 ALA A O 1
ATOM 651 N N . VAL A 1 88 ? 17.708 -8.101 -18.745 1.00 91.25 88 VAL A N 1
ATOM 652 C CA . VAL A 1 88 ? 17.861 -7.077 -17.702 1.00 91.25 88 VAL A CA 1
ATOM 653 C C . VAL A 1 88 ? 16.528 -6.377 -17.454 1.00 91.25 88 VAL A C 1
ATOM 655 O O . VAL A 1 88 ? 16.121 -6.256 -16.305 1.00 91.25 88 VAL A O 1
ATOM 658 N N . THR A 1 89 ? 15.811 -5.997 -18.513 1.00 89.06 89 THR A N 1
ATOM 659 C CA . THR A 1 89 ? 14.451 -5.437 -18.423 1.00 89.06 89 THR A CA 1
ATOM 660 C C . THR A 1 89 ? 13.494 -6.374 -17.688 1.00 89.06 89 THR A C 1
ATOM 662 O O . THR A 1 89 ? 12.776 -5.947 -16.782 1.00 89.06 89 THR A O 1
ATOM 665 N N . TYR A 1 90 ? 13.521 -7.666 -18.029 1.00 89.50 90 TYR A N 1
ATOM 666 C CA . TYR A 1 90 ? 12.731 -8.685 -17.343 1.00 89.50 90 TYR A CA 1
ATOM 667 C C . TYR A 1 90 ? 13.109 -8.782 -15.862 1.00 89.50 90 TYR A C 1
ATOM 669 O O . TYR A 1 90 ? 12.239 -8.671 -15.006 1.00 89.50 90 TYR A O 1
ATOM 677 N N . LEU A 1 91 ? 14.402 -8.908 -15.543 1.00 94.81 91 LEU A N 1
ATOM 678 C CA . LEU A 1 91 ? 14.864 -8.999 -14.158 1.00 94.81 91 LEU A CA 1
ATOM 679 C C . LEU A 1 91 ? 14.461 -7.772 -13.326 1.00 94.81 91 LEU A C 1
ATOM 681 O O . LEU A 1 91 ? 13.992 -7.929 -12.203 1.00 94.81 91 LEU A O 1
ATOM 685 N N . ILE A 1 92 ? 14.619 -6.558 -13.863 1.00 92.94 92 ILE A N 1
ATOM 686 C CA . ILE A 1 92 ? 14.226 -5.318 -13.175 1.00 92.94 92 ILE A CA 1
ATOM 687 C C . ILE A 1 92 ? 12.711 -5.294 -12.936 1.00 92.94 92 ILE A C 1
ATOM 689 O O . ILE A 1 92 ? 12.270 -4.964 -11.833 1.00 92.94 92 ILE A O 1
ATOM 693 N N . SER A 1 93 ? 11.923 -5.689 -13.940 1.00 91.06 93 SER A N 1
ATOM 694 C CA . SER A 1 93 ? 10.465 -5.779 -13.824 1.00 91.06 93 SER A CA 1
ATOM 695 C C . SER A 1 93 ? 10.053 -6.768 -12.735 1.00 91.06 93 SER A C 1
ATOM 697 O O . SER A 1 93 ? 9.267 -6.411 -11.859 1.00 91.06 93 SER A O 1
ATOM 699 N N . GLU A 1 94 ? 10.639 -7.966 -12.726 1.00 93.56 94 GLU A N 1
ATOM 700 C CA . GLU A 1 94 ? 10.378 -8.988 -11.708 1.00 93.56 94 GLU A CA 1
ATOM 701 C C . GLU A 1 94 ? 10.768 -8.513 -10.306 1.00 93.56 94 GLU A C 1
ATOM 703 O O . GLU A 1 94 ? 10.006 -8.698 -9.362 1.00 93.56 94 GLU A O 1
ATOM 708 N N . VAL A 1 95 ? 11.902 -7.824 -10.147 1.00 95.50 95 VAL A N 1
ATOM 709 C CA . VAL A 1 95 ? 12.288 -7.239 -8.851 1.00 95.50 95 VAL A CA 1
ATOM 710 C C . VAL A 1 95 ? 11.254 -6.209 -8.386 1.00 95.50 95 VAL A C 1
ATOM 712 O O . VAL A 1 95 ? 10.859 -6.225 -7.219 1.00 95.50 95 VAL A O 1
ATOM 715 N N . GLY A 1 96 ? 10.777 -5.336 -9.277 1.00 94.00 96 GLY A N 1
ATOM 716 C CA . GLY A 1 96 ? 9.722 -4.369 -8.961 1.00 94.00 96 GLY A CA 1
ATOM 717 C C . GLY A 1 96 ? 8.416 -5.047 -8.533 1.00 94.00 96 GLY A C 1
ATOM 718 O O . GLY A 1 96 ? 7.867 -4.725 -7.478 1.00 94.00 96 GLY A O 1
ATOM 719 N N . VAL A 1 97 ? 7.960 -6.035 -9.308 1.00 92.12 97 VAL A N 1
ATOM 720 C CA . VAL A 1 97 ? 6.759 -6.847 -9.039 1.00 92.12 97 VAL A CA 1
ATOM 721 C C . VAL A 1 97 ? 6.880 -7.574 -7.701 1.00 92.12 97 VAL A C 1
ATOM 723 O O . VAL A 1 97 ? 5.982 -7.464 -6.864 1.00 92.12 97 VAL A O 1
ATOM 726 N N . VAL A 1 98 ? 8.002 -8.253 -7.451 1.00 94.25 98 VAL A N 1
ATOM 727 C CA . VAL A 1 98 ? 8.263 -8.953 -6.188 1.00 94.25 98 VAL A CA 1
ATOM 728 C C . VAL A 1 98 ? 8.211 -7.983 -5.020 1.00 94.25 98 VAL A C 1
ATOM 730 O O . VAL A 1 98 ? 7.611 -8.322 -4.012 1.00 94.25 98 VAL A O 1
ATOM 733 N N . MET A 1 99 ? 8.764 -6.774 -5.135 1.00 95.44 99 MET A N 1
ATOM 734 C CA . MET A 1 99 ? 8.700 -5.778 -4.059 1.00 95.44 99 MET A CA 1
ATOM 735 C C . MET A 1 99 ? 7.263 -5.316 -3.768 1.00 95.44 99 MET A C 1
ATOM 737 O O . MET A 1 99 ? 6.898 -5.172 -2.599 1.00 95.44 99 MET A O 1
ATOM 741 N N . ILE A 1 100 ? 6.438 -5.127 -4.804 1.00 94.06 100 ILE A N 1
ATOM 742 C CA . ILE A 1 100 ? 5.035 -4.692 -4.684 1.00 94.06 100 ILE A CA 1
ATOM 743 C C . ILE A 1 100 ? 4.171 -5.801 -4.065 1.00 94.06 100 ILE A C 1
ATOM 745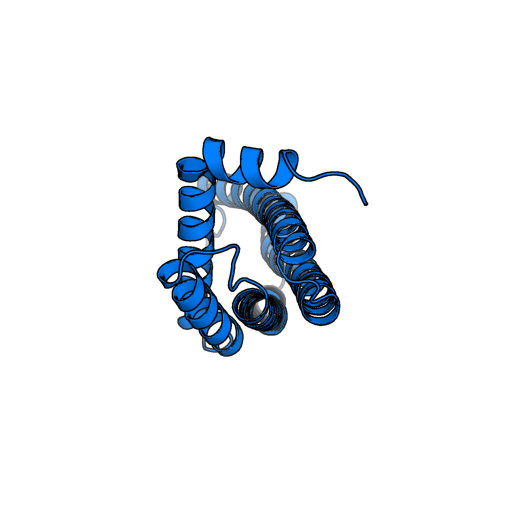 O O . ILE A 1 100 ? 3.570 -5.599 -3.008 1.00 94.06 100 ILE A O 1
ATOM 749 N N . PHE A 1 101 ? 4.123 -6.974 -4.702 1.00 92.38 101 PHE A N 1
ATOM 750 C CA . PHE A 1 101 ? 3.230 -8.080 -4.326 1.00 92.38 101 PHE A CA 1
ATOM 751 C C . PHE A 1 101 ? 3.837 -9.040 -3.295 1.00 92.38 101 PHE A C 1
ATOM 753 O O . PHE A 1 101 ? 3.165 -9.942 -2.816 1.00 92.38 101 PHE A O 1
ATOM 760 N N . GLY A 1 102 ? 5.112 -8.877 -2.954 1.00 92.38 102 GLY A N 1
ATOM 761 C CA . GLY A 1 102 ? 5.769 -9.582 -1.862 1.00 92.38 102 GLY A CA 1
ATOM 762 C C . GLY A 1 102 ? 5.765 -8.724 -0.599 1.00 92.38 102 GLY A C 1
ATOM 763 O O . GLY A 1 102 ? 4.714 -8.548 0.019 1.00 92.38 102 GLY A O 1
ATOM 764 N N . PRO A 1 103 ? 6.916 -8.176 -0.170 1.00 94.75 103 PRO A N 1
ATOM 765 C CA . PRO A 1 103 ? 7.021 -7.496 1.111 1.00 94.75 103 PRO A CA 1
ATOM 766 C C . PRO A 1 103 ? 6.076 -6.296 1.239 1.00 94.75 103 PRO A C 1
ATOM 768 O O . PRO A 1 103 ? 5.520 -6.120 2.317 1.00 94.75 103 PRO A O 1
ATOM 771 N N . GLY A 1 104 ? 5.822 -5.508 0.187 1.00 94.62 104 GLY A N 1
ATOM 772 C CA . GLY A 1 104 ? 4.924 -4.348 0.276 1.00 94.62 104 GLY A CA 1
ATOM 773 C C . GLY A 1 104 ? 3.512 -4.751 0.696 1.00 94.62 104 GLY A C 1
ATOM 774 O O . GLY A 1 104 ? 2.992 -4.292 1.717 1.00 94.62 104 GLY A O 1
ATOM 775 N N . ALA A 1 105 ? 2.920 -5.679 -0.046 1.00 94.75 105 ALA A N 1
ATOM 776 C CA . ALA A 1 105 ? 1.581 -6.175 0.223 1.00 94.75 105 ALA A CA 1
ATOM 777 C C . ALA A 1 105 ? 1.490 -7.067 1.476 1.00 94.75 105 ALA A C 1
ATOM 779 O O . ALA A 1 105 ? 0.515 -6.941 2.220 1.00 94.75 105 ALA A O 1
ATOM 780 N N . ILE A 1 106 ? 2.504 -7.886 1.784 1.00 96.00 106 ILE A N 1
ATOM 781 C CA . ILE A 1 106 ? 2.542 -8.692 3.020 1.00 96.00 106 ILE A CA 1
ATOM 782 C C . ILE A 1 106 ? 2.597 -7.791 4.257 1.00 96.00 106 ILE A C 1
ATOM 784 O O . ILE A 1 106 ? 1.846 -8.003 5.213 1.00 96.00 106 ILE A O 1
ATOM 788 N N . LEU A 1 107 ? 3.465 -6.774 4.247 1.00 97.38 107 LEU A N 1
ATOM 789 C CA . LEU A 1 107 ? 3.575 -5.818 5.347 1.00 97.38 107 LEU A CA 1
ATOM 790 C C . LEU A 1 107 ? 2.264 -5.047 5.500 1.00 97.38 107 LEU A C 1
ATOM 792 O O . LEU A 1 107 ? 1.720 -4.984 6.602 1.00 97.38 107 LEU A O 1
ATOM 796 N N . LEU A 1 108 ? 1.696 -4.529 4.406 1.00 97.00 108 LEU A N 1
ATOM 797 C CA . LEU A 1 108 ? 0.397 -3.862 4.472 1.00 97.00 108 LEU A CA 1
ATOM 798 C C . LEU A 1 108 ? -0.668 -4.809 5.036 1.00 97.00 108 LEU A C 1
ATOM 800 O O . LEU A 1 108 ? -1.400 -4.421 5.940 1.00 97.00 108 LEU A O 1
ATOM 804 N N . GLY A 1 109 ? -0.693 -6.066 4.591 1.00 95.50 109 GLY A N 1
ATOM 805 C CA . GLY A 1 109 ? -1.590 -7.095 5.105 1.00 95.50 109 GLY A CA 1
ATOM 806 C C . GLY A 1 109 ? -1.481 -7.270 6.623 1.00 95.50 109 GLY A C 1
ATOM 807 O O . GLY A 1 109 ? -2.482 -7.193 7.338 1.00 95.50 109 GLY A O 1
ATOM 808 N N . GLY A 1 110 ? -0.256 -7.401 7.138 1.00 95.38 110 GLY A N 1
ATOM 809 C CA . GLY A 1 110 ? 0.017 -7.457 8.577 1.00 95.38 110 GLY A CA 1
ATOM 810 C C . GLY A 1 110 ? -0.424 -6.195 9.328 1.00 95.38 110 GLY A C 1
ATOM 811 O O . GLY A 1 110 ? -0.993 -6.287 10.420 1.00 95.38 110 GLY A O 1
ATOM 812 N N . ALA A 1 111 ? -0.235 -5.015 8.734 1.00 95.69 111 ALA A N 1
ATOM 813 C CA . ALA A 1 111 ? -0.730 -3.761 9.292 1.00 95.69 111 ALA A CA 1
ATOM 814 C C . ALA A 1 111 ? -2.268 -3.757 9.369 1.00 95.69 111 ALA A C 1
ATOM 816 O O . ALA A 1 111 ? -2.828 -3.430 10.414 1.00 95.69 111 ALA A O 1
ATOM 817 N N . LEU A 1 112 ? -2.972 -4.192 8.322 1.00 95.44 112 LEU A N 1
ATOM 818 C CA . LEU A 1 112 ? -4.439 -4.263 8.318 1.00 95.44 112 LEU A CA 1
ATOM 819 C C . LEU A 1 112 ? -4.985 -5.250 9.361 1.00 95.44 112 LEU A C 1
ATOM 821 O O . LEU A 1 112 ? -5.980 -4.956 10.027 1.00 95.44 112 LEU A O 1
ATOM 825 N N . VAL A 1 113 ? -4.304 -6.376 9.590 1.00 94.00 113 VAL A N 1
ATOM 826 C CA . VAL A 1 113 ? -4.647 -7.290 10.693 1.00 94.00 113 VAL A CA 1
ATOM 827 C C . VAL A 1 113 ? -4.495 -6.585 12.047 1.00 94.00 113 VAL A C 1
ATOM 829 O O . VAL A 1 113 ? -5.404 -6.643 12.879 1.00 94.00 113 VAL A O 1
ATOM 832 N N . ALA A 1 114 ? -3.397 -5.855 12.268 1.00 91.81 114 ALA A N 1
ATOM 833 C CA . ALA A 1 114 ? -3.212 -5.068 13.490 1.00 91.81 114 ALA A CA 1
ATOM 834 C C . ALA A 1 114 ? -4.291 -3.976 13.651 1.00 91.81 114 ALA A C 1
ATOM 836 O O . ALA A 1 114 ? -4.816 -3.779 14.751 1.00 91.81 114 ALA A O 1
ATOM 837 N N . LEU A 1 115 ? -4.680 -3.316 12.555 1.00 90.81 115 LEU A N 1
ATOM 838 C CA . LEU A 1 115 ? -5.748 -2.315 12.525 1.00 90.81 115 LEU A CA 1
ATOM 839 C C . LEU A 1 115 ? -7.101 -2.919 12.919 1.00 90.81 115 LEU A C 1
ATOM 841 O O . LEU A 1 115 ? -7.822 -2.343 13.735 1.00 90.81 115 LEU A O 1
ATOM 845 N N . MET A 1 116 ? -7.448 -4.095 12.396 1.00 90.19 116 MET A N 1
ATOM 846 C CA . MET A 1 116 ? -8.672 -4.818 12.762 1.00 90.19 116 MET A CA 1
ATOM 847 C C . MET A 1 116 ? -8.748 -5.099 14.273 1.00 90.19 116 MET A C 1
ATOM 849 O O . MET A 1 116 ? -9.799 -4.921 14.905 1.00 90.19 116 MET A O 1
ATOM 853 N N . LEU A 1 117 ? -7.626 -5.516 14.865 1.00 86.94 117 LEU A N 1
ATOM 854 C CA . LEU A 1 117 ? -7.531 -5.807 16.296 1.00 86.94 117 LEU A CA 1
ATOM 855 C C . LEU A 1 117 ? -7.669 -4.538 17.155 1.00 86.94 117 LEU A C 1
ATOM 857 O O . LEU A 1 117 ? -8.278 -4.595 18.224 1.00 86.94 117 LEU A O 1
ATOM 861 N N . GLY A 1 118 ? -7.156 -3.400 16.674 1.00 83.62 118 GLY A N 1
ATOM 862 C CA . GLY A 1 118 ? -7.170 -2.113 17.379 1.00 83.62 118 GLY A CA 1
ATOM 863 C C . GLY A 1 118 ? -8.416 -1.238 17.176 1.00 83.62 118 GLY A C 1
ATOM 864 O O . GLY A 1 118 ? -8.584 -0.266 17.902 1.00 83.62 118 GLY A O 1
ATOM 865 N N . SER A 1 119 ? -9.304 -1.554 16.229 1.00 82.69 119 SER A N 1
ATOM 866 C CA . SER A 1 119 ? -10.364 -0.636 15.754 1.00 82.69 119 SER A CA 1
ATOM 867 C C . SER A 1 119 ? -11.778 -0.907 16.289 1.00 82.69 119 SER A C 1
ATOM 869 O O . SER A 1 119 ? -12.752 -0.419 15.713 1.00 82.69 119 SER A O 1
ATOM 871 N N . ARG A 1 120 ? -11.924 -1.668 17.387 1.00 77.00 120 ARG A N 1
ATOM 872 C CA . ARG A 1 120 ? -13.228 -2.154 17.901 1.00 77.00 120 ARG A CA 1
ATOM 873 C C . ARG A 1 120 ? -14.306 -1.078 18.067 1.00 77.00 120 ARG A C 1
ATOM 875 O O . ARG A 1 120 ? -15.471 -1.384 17.843 1.00 77.00 120 ARG A O 1
ATOM 882 N N . THR A 1 121 ? -13.917 0.132 18.445 1.00 73.50 121 THR A N 1
ATOM 883 C CA . THR A 1 121 ? -14.802 1.271 18.737 1.00 73.50 121 THR A CA 1
ATOM 884 C C . THR A 1 121 ? -14.769 2.360 17.659 1.00 73.50 121 THR A C 1
ATOM 886 O O . THR A 1 121 ? -15.536 3.311 17.735 1.00 73.50 121 THR A O 1
ATOM 889 N N . VAL A 1 122 ? -13.900 2.222 16.650 1.00 78.88 122 VAL A N 1
ATOM 890 C CA . VAL A 1 122 ? -13.634 3.249 15.624 1.00 78.88 122 VAL A CA 1
ATOM 891 C C . VAL A 1 122 ? -14.298 2.906 14.299 1.00 78.88 122 VAL A C 1
ATOM 893 O O . VAL A 1 122 ? -14.871 3.770 13.639 1.00 78.88 122 VAL A O 1
ATOM 896 N N . LEU A 1 123 ? -14.190 1.643 13.885 1.00 83.00 123 LEU A N 1
ATOM 897 C CA . LEU A 1 123 ? -14.696 1.180 12.601 1.00 83.00 123 LEU A CA 1
ATOM 898 C C . LEU A 1 123 ? -15.973 0.354 12.811 1.00 83.00 123 LEU A C 1
ATOM 900 O O . LEU A 1 123 ? -16.004 -0.501 13.703 1.00 83.00 123 LEU A O 1
ATOM 904 N N . PRO A 1 124 ? -17.012 0.535 11.973 1.00 88.38 124 PRO A N 1
ATOM 905 C CA . PRO A 1 124 ? -18.182 -0.331 12.001 1.00 88.38 124 PRO A CA 1
ATOM 906 C C . PRO A 1 124 ? -17.790 -1.785 11.704 1.00 88.38 124 PRO A C 1
ATOM 908 O O . PRO A 1 124 ? -16.849 -2.061 10.956 1.00 88.38 124 PRO A O 1
ATOM 911 N N . THR A 1 125 ? -18.535 -2.734 12.272 1.00 90.69 125 THR A N 1
ATOM 912 C CA . THR A 1 125 ? -18.203 -4.170 12.245 1.00 90.69 125 THR A CA 1
ATOM 913 C C . THR A 1 125 ? -17.972 -4.727 10.837 1.00 90.69 125 THR A C 1
ATOM 915 O O . THR A 1 125 ? -17.070 -5.538 10.645 1.00 90.69 125 THR A O 1
ATOM 918 N N . TRP A 1 126 ? -18.729 -4.278 9.833 1.00 90.31 126 TRP A N 1
ATOM 919 C CA . TRP A 1 126 ? -18.549 -4.734 8.449 1.00 90.31 126 TRP A CA 1
ATOM 920 C C . TRP A 1 126 ? -17.197 -4.290 7.860 1.00 90.31 126 TRP A C 1
ATOM 922 O O . TRP A 1 126 ? -16.509 -5.082 7.220 1.00 90.31 126 TRP A O 1
ATOM 932 N N . LEU A 1 127 ? -16.771 -3.054 8.139 1.00 91.19 127 LEU A N 1
ATOM 933 C CA . LEU A 1 127 ? -15.523 -2.475 7.633 1.00 91.19 127 LEU A CA 1
ATOM 934 C C . LEU A 1 127 ? -14.305 -3.087 8.325 1.00 91.19 127 LEU A C 1
ATOM 936 O O . LEU A 1 127 ? -13.242 -3.259 7.730 1.00 91.19 127 LEU A O 1
ATOM 940 N N . ARG A 1 128 ? -14.490 -3.485 9.581 1.00 92.25 128 ARG A N 1
ATOM 941 C CA . ARG A 1 128 ? -13.541 -4.277 10.359 1.00 92.25 128 ARG A CA 1
ATOM 942 C C . ARG A 1 128 ? -13.283 -5.643 9.720 1.00 92.25 128 ARG A C 1
ATOM 944 O O . ARG A 1 128 ? -12.130 -5.981 9.457 1.00 92.25 128 ARG A O 1
ATOM 951 N N . TRP A 1 129 ? -14.336 -6.393 9.394 1.00 94.31 129 TRP A N 1
ATOM 952 C CA . TRP A 1 129 ? -14.194 -7.669 8.683 1.00 94.31 129 TRP A CA 1
ATOM 953 C C . TRP A 1 129 ? -13.587 -7.501 7.293 1.00 94.31 129 TRP A C 1
ATOM 955 O O . TRP A 1 129 ? -12.690 -8.259 6.936 1.00 94.31 129 TRP A O 1
ATOM 965 N N . LEU A 1 130 ? -13.992 -6.471 6.547 1.00 94.19 130 LEU A N 1
ATOM 966 C CA . LEU A 1 130 ? -13.380 -6.157 5.255 1.00 94.19 130 LEU A CA 1
ATOM 967 C C . LEU A 1 130 ? -11.873 -5.886 5.393 1.00 94.19 130 LEU A C 1
ATOM 969 O O . LEU A 1 130 ? -11.081 -6.391 4.605 1.00 94.19 130 LEU A O 1
ATOM 973 N N . THR A 1 131 ? -11.471 -5.140 6.424 1.00 94.88 131 THR A N 1
ATOM 974 C CA . THR A 1 131 ? -10.059 -4.862 6.733 1.00 94.88 131 THR A CA 1
ATOM 975 C C . THR A 1 131 ? -9.292 -6.140 7.068 1.00 94.88 131 THR A C 1
ATOM 977 O O . THR A 1 131 ? -8.151 -6.294 6.644 1.00 94.88 131 THR A O 1
ATOM 980 N N . LEU A 1 132 ? -9.913 -7.091 7.772 1.00 95.19 132 LEU A N 1
ATOM 981 C CA . LEU A 1 132 ? -9.300 -8.394 8.031 1.00 95.19 132 LEU A CA 1
ATOM 982 C C . LEU A 1 132 ? -9.111 -9.205 6.746 1.00 95.19 132 LEU A C 1
ATOM 984 O O . LEU A 1 132 ? -8.030 -9.745 6.527 1.00 95.19 132 LEU A O 1
ATOM 988 N N . VAL A 1 133 ? -10.145 -9.280 5.904 1.00 95.88 133 VAL A N 1
ATOM 989 C CA . VAL A 1 133 ? -10.100 -10.005 4.625 1.00 95.88 133 VAL A CA 1
ATOM 990 C C . VAL A 1 133 ? -9.020 -9.413 3.721 1.00 95.88 133 VAL A C 1
ATOM 992 O O . VAL A 1 133 ? -8.203 -10.156 3.184 1.00 95.88 133 VAL A O 1
ATOM 995 N N . ALA A 1 134 ? -8.947 -8.085 3.631 1.00 95.50 134 ALA A N 1
ATOM 996 C CA . ALA A 1 134 ? -7.876 -7.386 2.928 1.00 95.50 134 ALA A CA 1
ATOM 997 C C . ALA A 1 134 ? -6.500 -7.652 3.551 1.00 95.50 134 ALA A C 1
ATOM 999 O O . ALA A 1 134 ? -5.526 -7.841 2.831 1.00 95.50 134 ALA A O 1
ATOM 1000 N N . GLY A 1 135 ? -6.416 -7.734 4.880 1.00 95.00 135 GLY A N 1
ATOM 1001 C CA . GLY A 1 135 ? -5.195 -8.101 5.589 1.00 95.00 135 GLY A CA 1
ATOM 1002 C C . GLY A 1 135 ? -4.671 -9.483 5.198 1.00 95.00 135 GLY A C 1
ATOM 1003 O O . GLY A 1 135 ? -3.513 -9.625 4.808 1.00 95.00 135 GLY A O 1
ATOM 1004 N N . VAL A 1 136 ? -5.539 -10.495 5.236 1.00 95.81 136 VAL A N 1
ATOM 1005 C CA . VAL A 1 136 ? -5.208 -11.874 4.837 1.00 95.81 136 VAL A CA 1
ATOM 1006 C C . VAL A 1 136 ? -4.853 -11.942 3.352 1.00 95.81 136 VAL A C 1
ATOM 1008 O O . VAL A 1 136 ? -3.871 -12.584 2.983 1.00 95.81 136 VAL A O 1
ATOM 1011 N N . ALA A 1 137 ? -5.601 -11.237 2.504 1.00 94.06 137 ALA A N 1
ATOM 1012 C CA . ALA A 1 137 ? -5.326 -11.168 1.076 1.00 94.06 137 ALA A CA 1
ATOM 1013 C C . ALA A 1 137 ? -3.978 -10.489 0.775 1.00 94.06 137 ALA A C 1
ATOM 1015 O O . ALA A 1 137 ? -3.230 -10.965 -0.073 1.00 94.06 137 ALA A O 1
ATOM 1016 N N . GLY A 1 138 ? -3.611 -9.444 1.522 1.00 93.50 138 GLY A N 1
ATOM 1017 C CA . GLY A 1 138 ? -2.293 -8.815 1.447 1.00 93.50 138 GLY A CA 1
ATOM 1018 C C . GLY A 1 138 ? -1.163 -9.775 1.818 1.00 93.50 138 GLY A C 1
ATOM 1019 O O . GLY A 1 138 ? -0.155 -9.828 1.125 1.00 93.50 138 GLY A O 1
ATOM 1020 N N . VAL A 1 139 ? -1.342 -10.621 2.834 1.00 93.00 139 VAL A N 1
ATOM 1021 C CA . VAL A 1 139 ? -0.353 -11.663 3.173 1.00 93.00 139 VAL A CA 1
ATOM 1022 C C . VAL A 1 139 ? -0.256 -12.740 2.083 1.00 93.00 139 VAL A C 1
ATOM 1024 O O . VAL A 1 139 ? 0.833 -13.227 1.794 1.00 93.00 139 VAL A O 1
ATOM 1027 N N . ALA A 1 140 ? -1.372 -13.082 1.439 1.00 92.12 140 ALA A N 1
ATOM 1028 C CA . ALA A 1 140 ? -1.427 -14.053 0.344 1.00 92.12 140 ALA A CA 1
ATOM 1029 C C . ALA A 1 140 ? -1.066 -13.466 -1.038 1.00 92.12 140 ALA A C 1
ATOM 1031 O O . ALA A 1 140 ? -1.058 -14.190 -2.035 1.00 92.12 140 ALA A O 1
ATOM 1032 N N . SER A 1 141 ? -0.755 -12.172 -1.116 1.00 86.50 141 SER A N 1
ATOM 1033 C CA . SER A 1 141 ? -0.488 -11.453 -2.367 1.00 86.50 141 SER A CA 1
ATOM 1034 C C . SER A 1 141 ? 0.687 -11.954 -3.221 1.00 86.50 141 SER A C 1
ATOM 1036 O O . SER A 1 141 ? 0.628 -11.690 -4.422 1.00 86.50 141 SER A O 1
ATOM 1038 N N . PRO A 1 142 ? 1.666 -12.756 -2.737 1.00 88.25 142 PRO A N 1
ATOM 1039 C CA . PRO A 1 142 ? 2.619 -13.413 -3.635 1.00 88.25 142 PRO A CA 1
ATOM 1040 C C . PRO A 1 142 ? 1.961 -14.323 -4.683 1.00 88.25 142 PRO A C 1
ATOM 1042 O O . PRO A 1 142 ? 2.555 -14.586 -5.722 1.00 88.25 142 PRO A O 1
ATOM 1045 N N . ALA A 1 143 ? 0.718 -14.768 -4.455 1.00 81.75 143 ALA A N 1
ATOM 1046 C CA . ALA A 1 143 ? -0.096 -15.464 -5.455 1.00 81.75 143 ALA A CA 1
ATOM 1047 C C . ALA A 1 143 ? -0.748 -14.520 -6.495 1.00 81.75 143 ALA A C 1
ATOM 1049 O O . ALA A 1 143 ? -1.584 -14.966 -7.282 1.00 81.75 143 ALA A O 1
ATOM 1050 N N . TYR A 1 144 ? -0.395 -13.229 -6.488 1.00 72.56 144 TYR A N 1
ATOM 1051 C CA . TYR A 1 144 ? -0.879 -12.122 -7.324 1.00 72.56 144 TYR A CA 1
ATOM 1052 C C . TYR A 1 144 ? -2.375 -11.798 -7.179 1.00 72.56 144 TYR A C 1
ATOM 1054 O O . TYR A 1 144 ? -2.743 -10.697 -6.775 1.00 72.56 144 TYR A O 1
ATOM 1062 N N . PHE A 1 145 ? -3.254 -12.767 -7.436 1.00 79.62 145 PHE A N 1
ATOM 1063 C CA . PHE A 1 145 ? -4.710 -12.613 -7.415 1.00 79.62 145 PHE A CA 1
ATOM 1064 C C . PHE A 1 145 ? -5.283 -11.989 -6.122 1.00 79.62 145 PHE A C 1
ATOM 1066 O O . PHE A 1 145 ? -6.168 -11.137 -6.222 1.00 79.62 145 PHE A O 1
ATOM 1073 N N . PRO A 1 146 ? -4.799 -12.318 -4.906 1.00 85.31 146 PRO A N 1
ATOM 1074 C CA . PRO A 1 146 ? -5.344 -11.733 -3.679 1.00 85.31 146 PRO A CA 1
ATOM 1075 C C . PRO A 1 146 ? -5.115 -10.221 -3.550 1.00 85.31 146 PRO A C 1
ATOM 1077 O O . PRO A 1 146 ? -5.846 -9.549 -2.824 1.00 85.31 146 PRO A O 1
ATOM 1080 N N . PHE A 1 147 ? -4.139 -9.655 -4.264 1.00 84.88 147 PHE A N 1
ATOM 1081 C CA . PHE A 1 147 ? -3.803 -8.239 -4.151 1.00 84.88 147 PHE A CA 1
ATOM 1082 C C . PHE A 1 147 ? -4.960 -7.307 -4.535 1.00 84.88 147 PHE A C 1
ATOM 1084 O O . PHE A 1 147 ? -5.160 -6.287 -3.878 1.00 84.88 147 PHE A O 1
ATOM 1091 N N . PHE A 1 148 ? -5.787 -7.682 -5.515 1.00 88.75 148 PHE A N 1
ATOM 1092 C CA . PHE A 1 148 ? -6.945 -6.874 -5.927 1.00 88.75 148 PHE A CA 1
ATOM 1093 C C . PHE A 1 148 ? -7.937 -6.631 -4.780 1.00 88.75 148 PHE A C 1
ATOM 1095 O O . PHE A 1 148 ? -8.614 -5.607 -4.739 1.00 88.75 148 PHE A O 1
ATOM 1102 N N . ILE A 1 149 ? -7.993 -7.529 -3.793 1.00 92.44 149 ILE A N 1
ATOM 1103 C CA . ILE A 1 149 ? -8.823 -7.351 -2.595 1.00 92.44 149 ILE A CA 1
ATOM 1104 C C . ILE A 1 149 ? -8.297 -6.187 -1.739 1.00 92.44 149 ILE A C 1
ATOM 1106 O O . ILE A 1 149 ? -9.087 -5.442 -1.158 1.00 92.44 149 ILE A O 1
ATOM 1110 N N . VAL A 1 150 ? -6.976 -5.994 -1.683 1.00 91.38 150 VAL A N 1
ATOM 1111 C CA . VAL A 1 150 ? -6.336 -4.873 -0.974 1.00 91.38 150 VAL A CA 1
ATOM 1112 C C . VAL A 1 150 ? -6.644 -3.548 -1.672 1.00 91.38 150 VAL A C 1
ATOM 1114 O O . VAL A 1 150 ? -6.947 -2.558 -1.005 1.00 91.38 150 VAL A O 1
ATOM 1117 N N . GLU A 1 151 ? -6.637 -3.529 -3.006 1.00 90.19 151 GLU A N 1
ATOM 1118 C CA . GLU A 1 151 ? -7.020 -2.346 -3.786 1.00 90.19 151 GLU A CA 1
ATOM 1119 C C . GLU A 1 151 ? -8.491 -1.977 -3.567 1.00 90.19 151 GLU A C 1
ATOM 1121 O O . GLU A 1 151 ? -8.806 -0.826 -3.253 1.00 90.19 151 GLU A O 1
ATOM 1126 N N . ILE A 1 152 ? -9.389 -2.966 -3.648 1.00 94.00 152 ILE A N 1
ATOM 1127 C CA . ILE A 1 152 ? -10.818 -2.783 -3.367 1.00 94.00 152 ILE A CA 1
ATOM 1128 C C . ILE A 1 152 ? -11.008 -2.240 -1.950 1.00 94.00 152 ILE A C 1
ATOM 1130 O O . ILE A 1 152 ? -11.772 -1.295 -1.753 1.00 94.00 152 ILE A O 1
ATOM 1134 N N . TRP A 1 153 ? -10.288 -2.781 -0.964 1.00 95.25 153 TRP A N 1
ATOM 1135 C CA . TRP A 1 153 ? -10.323 -2.261 0.400 1.00 95.25 153 TRP A CA 1
ATOM 1136 C C . TRP A 1 153 ? -9.918 -0.787 0.465 1.00 95.25 153 TRP A C 1
ATOM 1138 O O . TRP A 1 153 ? -10.631 -0.010 1.097 1.00 95.25 153 TRP A O 1
ATOM 1148 N N . GLY A 1 154 ? -8.841 -0.389 -0.220 1.00 92.06 154 GLY A N 1
ATOM 1149 C CA . GLY A 1 154 ? -8.372 0.999 -0.279 1.00 92.06 154 GLY A CA 1
ATOM 1150 C C . GLY A 1 154 ? -9.426 1.959 -0.840 1.00 92.06 154 GLY A C 1
ATOM 1151 O O . GLY A 1 154 ? -9.638 3.049 -0.303 1.00 92.06 154 GLY A O 1
ATOM 1152 N N . ILE A 1 155 ? -10.149 1.527 -1.874 1.00 93.31 155 ILE A N 1
ATOM 1153 C CA . ILE A 1 155 ? -11.261 2.291 -2.452 1.00 93.31 155 ILE A CA 1
ATOM 1154 C C . ILE A 1 155 ? -12.413 2.388 -1.449 1.00 93.31 155 ILE A C 1
ATOM 1156 O O . ILE A 1 155 ? -12.903 3.484 -1.177 1.00 93.31 155 ILE A O 1
ATOM 1160 N N . VAL A 1 156 ? -12.830 1.264 -0.861 1.00 93.94 156 VAL A N 1
ATOM 1161 C CA . VAL A 1 156 ? -13.971 1.218 0.065 1.00 93.94 156 VAL A CA 1
ATOM 1162 C C . VAL A 1 156 ? -13.712 2.063 1.312 1.00 93.94 156 VAL A C 1
ATOM 1164 O O . VAL A 1 156 ? -14.580 2.848 1.697 1.00 93.94 156 VAL A O 1
ATOM 1167 N N . ILE A 1 157 ? -12.529 1.956 1.928 1.00 90.94 157 ILE A N 1
ATOM 1168 C CA . ILE A 1 157 ? -12.175 2.766 3.102 1.00 90.94 157 ILE A CA 1
ATOM 1169 C C . ILE A 1 157 ? -12.103 4.253 2.738 1.00 90.94 157 ILE A C 1
ATOM 1171 O O . ILE A 1 157 ? -12.604 5.083 3.493 1.00 90.94 157 ILE A O 1
ATOM 1175 N N . GLY A 1 158 ? -11.557 4.597 1.568 1.00 89.25 158 GLY A N 1
ATOM 1176 C CA . GLY A 1 158 ? -11.497 5.975 1.083 1.00 89.25 158 GLY A CA 1
ATOM 1177 C C . GLY A 1 158 ? -12.886 6.579 0.867 1.00 89.25 158 GLY A C 1
ATOM 1178 O O . GLY A 1 158 ? -13.189 7.639 1.413 1.00 89.25 158 GLY A O 1
ATOM 1179 N N . VAL A 1 159 ? -13.759 5.881 0.136 1.00 91.31 159 VAL A N 1
ATOM 1180 C CA . VAL A 1 159 ? -15.147 6.311 -0.110 1.00 91.31 159 VAL A CA 1
ATOM 1181 C C . VAL A 1 159 ? -15.918 6.437 1.200 1.00 91.31 159 VAL A C 1
ATOM 1183 O O . VAL A 1 159 ? -16.614 7.430 1.411 1.00 91.31 159 VAL A O 1
ATOM 1186 N N . TRP A 1 160 ? -15.763 5.474 2.109 1.00 90.81 160 TRP A N 1
ATOM 1187 C CA . TRP A 1 160 ? -16.413 5.527 3.414 1.00 90.81 160 TRP A CA 1
ATOM 1188 C C . TRP A 1 160 ? -15.953 6.737 4.235 1.00 90.81 160 TRP A C 1
ATOM 1190 O O . TRP A 1 160 ? -16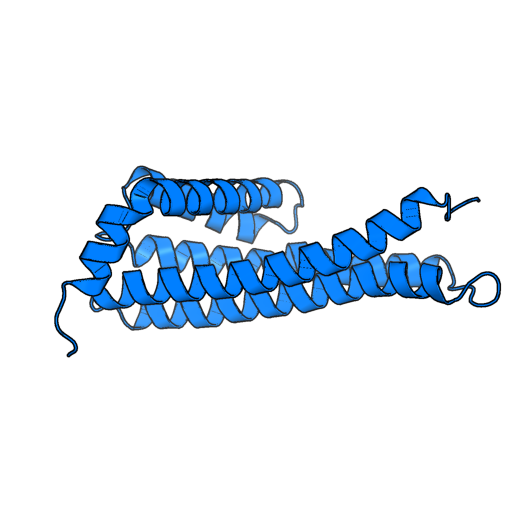.791 7.441 4.792 1.00 90.81 160 TRP A O 1
ATOM 1200 N N . LEU A 1 161 ? -14.650 7.029 4.270 1.00 87.44 161 LEU A N 1
ATOM 1201 C CA . LEU A 1 161 ? -14.107 8.190 4.981 1.00 87.44 161 LEU A CA 1
ATOM 1202 C C . LEU A 1 161 ? -14.592 9.524 4.401 1.00 87.44 161 LEU A C 1
ATOM 1204 O O . LEU A 1 161 ? -14.832 10.470 5.154 1.00 87.44 161 LEU A O 1
ATOM 1208 N N . LEU A 1 162 ? -14.767 9.602 3.080 1.00 87.81 162 LEU A N 1
ATOM 1209 C CA . LEU A 1 162 ? -15.342 10.775 2.420 1.00 87.81 162 LEU A CA 1
ATOM 1210 C C . LEU A 1 162 ? -16.829 10.938 2.764 1.00 87.81 162 LEU A C 1
ATOM 1212 O O . LEU A 1 162 ? -17.256 12.041 3.103 1.00 87.81 162 LEU A O 1
ATOM 1216 N N . ALA A 1 163 ? -17.597 9.846 2.751 1.00 87.31 163 ALA A N 1
ATOM 1217 C CA . ALA A 1 163 ? -19.025 9.857 3.072 1.00 87.31 163 ALA A CA 1
ATO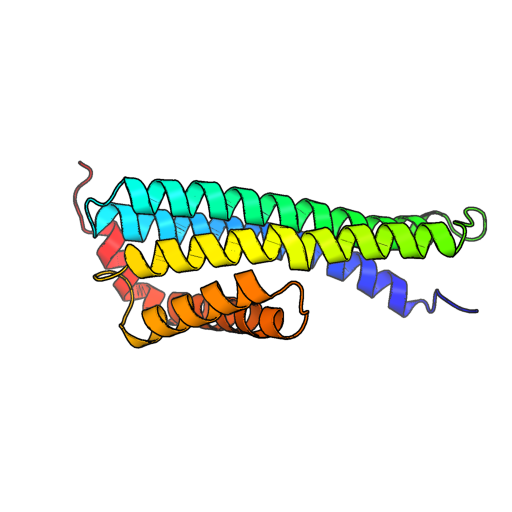M 1218 C C . ALA A 1 163 ? -19.306 10.121 4.566 1.00 87.31 163 ALA A C 1
ATOM 1220 O O . ALA A 1 163 ? -20.240 10.841 4.908 1.00 87.31 163 ALA A O 1
ATOM 1221 N N . ALA A 1 164 ? -18.482 9.583 5.469 1.00 76.62 164 ALA A N 1
ATOM 1222 C CA . ALA A 1 164 ? -18.616 9.734 6.922 1.00 76.62 164 ALA A CA 1
ATOM 1223 C C . ALA A 1 164 ? -17.981 11.032 7.473 1.00 76.62 164 ALA A C 1
ATOM 1225 O O . ALA A 1 164 ? -18.012 11.284 8.684 1.00 76.62 164 ALA A O 1
ATOM 1226 N N . GLY A 1 165 ? -17.397 11.857 6.595 1.00 57.25 165 GLY A N 1
ATOM 1227 C CA . GLY A 1 165 ? -16.431 12.911 6.912 1.00 57.25 165 GLY A CA 1
ATOM 1228 C C . GLY A 1 165 ? -16.890 14.031 7.854 1.00 57.25 165 GLY A C 1
ATOM 1229 O O . GLY A 1 165 ? -16.032 14.725 8.391 1.00 57.25 165 GLY A O 1
ATOM 1230 N N . GLY A 1 166 ? -18.190 14.203 8.108 1.00 58.34 166 GLY A N 1
ATOM 1231 C CA . GLY A 1 166 ? -18.692 15.156 9.111 1.00 58.34 166 GLY A CA 1
ATOM 1232 C C . GLY A 1 166 ? -18.672 14.606 10.542 1.00 58.34 166 GLY A C 1
ATOM 1233 O O . GLY A 1 166 ? -18.194 15.266 11.465 1.00 58.34 166 GLY A O 1
ATOM 1234 N N . GLY A 1 167 ? -19.146 13.372 10.732 1.00 55.88 167 GLY A N 1
ATOM 1235 C CA . GLY A 1 167 ? -19.289 12.761 12.058 1.00 55.88 167 GLY A CA 1
ATOM 1236 C C . GLY A 1 167 ? -17.973 12.223 12.619 1.00 55.88 167 GLY A C 1
ATOM 1237 O O . GLY A 1 167 ? -17.667 12.427 13.791 1.00 55.88 167 GLY A O 1
ATOM 1238 N N . PHE A 1 168 ? -17.149 11.605 11.770 1.00 60.41 168 PHE A N 1
ATOM 1239 C CA . PHE A 1 168 ? -15.875 11.025 12.201 1.00 60.41 168 PHE A CA 1
ATOM 1240 C C . PHE A 1 168 ? -14.834 12.105 12.545 1.00 60.41 168 PHE A C 1
ATOM 1242 O O .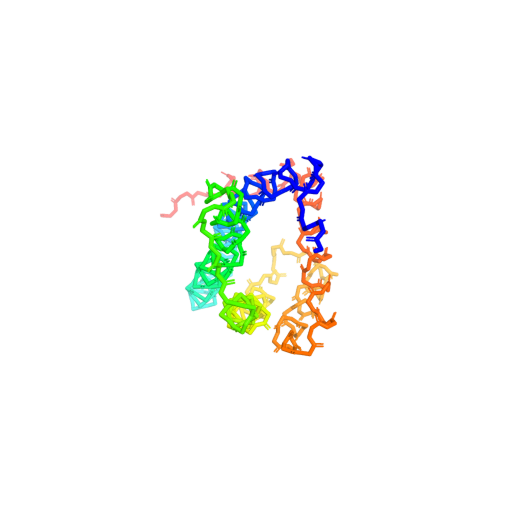 PHE A 1 168 ? -14.157 12.008 13.566 1.00 60.41 168 PHE A O 1
ATOM 1249 N N . LYS A 1 169 ? -14.734 13.181 11.744 1.00 58.75 169 LYS A N 1
ATOM 1250 C CA . LYS A 1 169 ? -13.839 14.318 12.042 1.00 58.75 169 LYS A CA 1
ATOM 1251 C C . LYS A 1 169 ? -14.235 15.035 13.333 1.00 58.75 169 LYS A C 1
ATOM 1253 O O . LYS A 1 169 ? -13.358 15.380 14.116 1.00 58.75 169 LYS A O 1
ATOM 1258 N N . SER A 1 170 ? -15.536 15.209 13.572 1.00 53.31 170 SER A N 1
ATOM 1259 C CA . SER A 1 170 ? -16.048 15.831 14.798 1.00 53.31 170 SER A CA 1
ATOM 1260 C C . SER A 1 170 ? -15.797 14.961 16.033 1.00 53.31 170 SER A C 1
ATOM 1262 O O . SER A 1 170 ? -15.416 15.489 17.068 1.00 53.31 170 SER A O 1
ATOM 1264 N N . ALA A 1 171 ? -15.919 13.633 15.925 1.00 56.81 171 ALA A N 1
ATOM 1265 C CA . ALA A 1 171 ? -15.614 12.706 17.019 1.00 56.81 171 ALA A CA 1
ATOM 1266 C C . ALA A 1 171 ? -14.119 12.682 17.395 1.00 56.81 171 ALA A C 1
ATOM 1268 O O . ALA A 1 171 ? -13.789 12.590 18.574 1.00 56.81 171 ALA A O 1
ATOM 1269 N N . VAL A 1 172 ? -13.220 12.806 16.409 1.00 58.56 172 VAL A N 1
ATOM 1270 C CA . VAL A 1 172 ? -11.767 12.912 16.641 1.00 58.56 172 VAL A CA 1
ATOM 1271 C C . VAL A 1 172 ? -11.377 14.289 17.199 1.00 58.56 172 VAL A C 1
ATOM 1273 O O . VAL A 1 172 ? -10.472 14.374 18.021 1.00 58.56 172 VAL A O 1
ATOM 1276 N N . ALA A 1 173 ? -12.049 15.366 16.778 1.00 57.66 173 ALA A N 1
ATOM 1277 C CA . ALA A 1 173 ? -11.743 16.735 17.208 1.00 57.66 173 ALA A CA 1
ATOM 1278 C C . ALA A 1 173 ? -12.367 17.137 18.560 1.00 57.66 173 ALA A C 1
ATOM 1280 O O . ALA A 1 173 ? -11.867 18.052 19.207 1.00 57.66 173 ALA A O 1
ATOM 1281 N N . ALA A 1 174 ? -13.458 16.494 18.991 1.00 55.25 174 ALA A N 1
ATOM 1282 C CA . ALA A 1 174 ? -14.215 16.880 20.186 1.00 55.25 174 ALA A CA 1
ATOM 1283 C C . ALA A 1 174 ? -13.676 16.314 21.517 1.00 55.25 174 ALA A C 1
ATOM 1285 O O . ALA A 1 174 ? -14.309 16.527 22.551 1.00 55.25 174 ALA A O 1
ATOM 1286 N N . GLN A 1 175 ? -12.551 15.590 21.534 1.00 51.88 175 GLN A N 1
ATOM 1287 C CA . GLN A 1 175 ? -12.007 15.004 22.767 1.00 51.88 175 GLN A CA 1
ATOM 1288 C C . GLN A 1 175 ? -10.733 15.727 23.235 1.00 51.88 175 GLN A C 1
ATOM 1290 O O . GLN A 1 175 ? -9.877 16.042 22.408 1.00 51.88 175 GLN A O 1
ATOM 1295 N N . PRO A 1 176 ? -10.620 16.036 24.545 1.00 42.91 176 PRO A N 1
ATOM 1296 C CA . PRO A 1 176 ? -9.594 16.931 25.066 1.00 42.91 176 PRO A CA 1
ATOM 1297 C C . PRO A 1 176 ? -8.198 16.348 24.859 1.00 42.91 176 PRO A C 1
ATOM 1299 O O . PRO A 1 176 ? -7.967 15.160 25.080 1.00 42.91 176 PRO A O 1
ATOM 1302 N N . SER A 1 177 ? -7.271 17.214 24.452 1.00 44.56 177 SER A N 1
ATOM 1303 C CA . SER A 1 177 ? -5.840 16.927 24.424 1.00 44.56 177 SER A CA 1
ATOM 1304 C C . SER A 1 177 ? -5.385 16.523 25.826 1.00 44.56 177 SER A C 1
ATOM 1306 O O . SER A 1 177 ? -5.410 17.356 26.735 1.00 44.56 177 SER A O 1
ATOM 1308 N N . ALA A 1 178 ? -5.026 15.250 25.986 1.00 43.75 178 ALA A N 1
ATOM 1309 C CA . ALA A 1 178 ? -4.289 14.765 27.146 1.00 43.75 178 ALA A CA 1
ATOM 1310 C C . ALA A 1 178 ? -2.824 15.211 27.071 1.00 43.75 178 ALA A C 1
ATOM 1312 O O . ALA A 1 178 ? -2.274 15.222 25.942 1.00 43.75 178 ALA A O 1
#

Sequence (178 aa):
MDYVAKGHRAAVFVSTYLALLAVLGLICLLRYLRDAISVAANNHRATRTFWGIGLAAAVTFAVGWGILLGDALAHAYGGRHVVIAPAVTYLISEVGVVMIFGPGAILLGGALVALMLGSRTVLPTWLRWLTLVAGVAGVASPAYFPFFIVEIWGIVIGVWLLAAGGGFKSAVAAQPSA

Radius of gyration: 18.99 Å; chains: 1; bounding box: 40×32×59 Å

Foldseek 3Di:
DCPCDPVLLVVLVVLLVVLVVVLVVQLVVLVVLLLLLVVPFVCVPLSVLLNVLSNVLSVLSVVLSCLQSVLVVCPVPCDPPDDDDVVRNVVSNVSSLCSNQPSNLLSNLSSLCSSLVRCPPPDPPVLSVLSNQSSVLSNVSVVVVSPVSVVVNVVVVVVVCVVCVPVNVCVSVVDDDD